Protein AF-A0A6G0XII0-F1 (afdb_monomer_lite)

Fold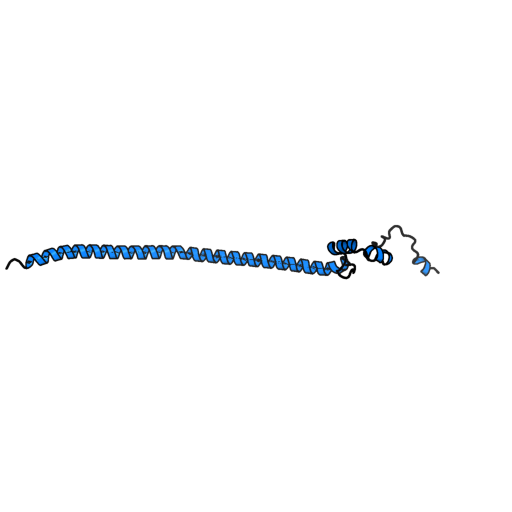seek 3Di:
DVVVVVVPPPPPPPDDDPDDDPLPDPVCVVVCVDPVNVVVCVVVVQADPVRHGDDVVVCVVVVVVVVVVVVVVVVVVVVVVVVVVVVVVVVVVVVVVVVVVVVVVVVVVVVVVVVVVVVVVVVVVVVVVVVVVVVVVPPDD

Organism: NCBI:txid100861

Secondary structure (DSSP, 8-state):
-HHHHTT----TTS-PPPPP-GGG-GGGTTGGG-HHHHHHHHHTTSB-TTS-B--HHHHHHHHHHHHHHHHHHHHHHHHHHHHHHHHHHHHHHHHHHHHHHHHHHHHHHHHHHHHHHHHHHHHHHHHHHHHHHHTGGGS--

Sequence (141 aa):
MKRREAAFDSNVHNQKLPEYNALADHNLRHFFENRKLQQHLFDVGLIDKAGRVIDPDKHKGKLAILQQEFKLAEKSELMKQREEEEIRRRGEDQANQGRPQAHQANRRCRAGVLDVLVADFQRQQSRVQVGSLVVADTLFQ

pLDDT: mean 73.91, std 10.87, range [43.88, 89.88]

Radius of gyration: 48.13 Å; chains: 1; bounding box: 127×32×112 Å

Structure (mmCIF, N/CA/C/O backbone):
data_AF-A0A6G0XII0-F1
#
_entry.id   AF-A0A6G0XII0-F1
#
loop_
_atom_site.group_PDB
_atom_site.id
_atom_site.type_symbol
_atom_site.label_atom_id
_atom_site.label_alt_id
_atom_site.label_comp_id
_atom_site.label_asym_id
_atom_site.label_entity_id
_atom_site.label_seq_id
_atom_site.pdbx_PDB_ins_code
_atom_site.Cartn_x
_atom_site.Cartn_y
_atom_site.Cartn_z
_atom_site.occupancy
_atom_site.B_iso_or_equiv
_atom_site.auth_seq_id
_atom_site.auth_comp_id
_atom_site.auth_asym_id
_atom_site.auth_atom_id
_atom_site.pdbx_PDB_model_num
ATOM 1 N N . MET A 1 1 ? 44.598 19.110 -30.051 1.00 55.03 1 MET A N 1
ATOM 2 C CA . MET A 1 1 ? 44.441 17.639 -30.055 1.00 55.03 1 MET A CA 1
ATOM 3 C C . MET A 1 1 ? 44.249 17.061 -28.649 1.00 55.03 1 MET A C 1
ATOM 5 O O . MET A 1 1 ? 43.215 16.452 -28.432 1.00 55.03 1 MET A O 1
ATOM 9 N N . LYS A 1 2 ? 45.086 17.399 -27.652 1.00 61.22 2 LYS A N 1
ATOM 10 C CA . LYS A 1 2 ? 45.046 16.841 -26.274 1.00 61.22 2 LYS A CA 1
ATOM 11 C C . LYS A 1 2 ? 43.699 16.811 -25.512 1.00 61.22 2 LYS A C 1
ATOM 13 O O . LYS A 1 2 ? 43.488 15.910 -24.716 1.00 61.22 2 LYS A O 1
ATOM 18 N N . ARG A 1 3 ? 42.765 17.756 -25.723 1.00 62.84 3 ARG A N 1
ATOM 19 C CA . ARG A 1 3 ? 41.441 17.732 -25.046 1.00 62.84 3 ARG A CA 1
ATOM 20 C C . ARG A 1 3 ? 40.487 16.655 -25.578 1.00 62.84 3 ARG A C 1
ATOM 22 O O . ARG A 1 3 ? 39.597 16.246 -24.848 1.00 62.84 3 ARG A O 1
ATOM 29 N N . ARG A 1 4 ? 40.650 16.217 -26.833 1.00 62.09 4 ARG A N 1
ATOM 30 C CA . ARG A 1 4 ? 39.814 15.155 -27.422 1.00 62.09 4 ARG A CA 1
ATOM 31 C C . ARG A 1 4 ? 40.225 13.767 -26.925 1.00 62.09 4 ARG A C 1
ATOM 33 O O . ARG A 1 4 ? 39.374 12.901 -26.801 1.00 62.09 4 ARG A O 1
ATOM 40 N N . GLU A 1 5 ? 41.502 13.594 -26.593 1.00 61.69 5 GLU A N 1
ATOM 41 C CA . GLU A 1 5 ? 42.082 12.328 -26.123 1.00 61.69 5 GLU A CA 1
ATOM 42 C C . GLU A 1 5 ? 41.698 12.002 -24.666 1.00 61.69 5 GLU A C 1
ATOM 44 O O . GLU A 1 5 ? 41.604 10.837 -24.310 1.00 61.69 5 GLU A O 1
ATOM 49 N N . ALA A 1 6 ? 41.386 13.007 -23.838 1.00 65.12 6 ALA A N 1
ATOM 50 C CA . ALA A 1 6 ? 40.980 12.808 -22.440 1.00 65.12 6 ALA A CA 1
ATOM 51 C C . ALA A 1 6 ? 39.552 12.248 -22.262 1.00 65.12 6 ALA A C 1
ATOM 53 O O . ALA A 1 6 ? 39.218 11.766 -21.186 1.00 65.12 6 ALA A O 1
ATOM 54 N N . ALA A 1 7 ? 38.702 12.335 -23.290 1.00 63.06 7 ALA A N 1
ATOM 55 C CA . ALA A 1 7 ? 37.340 11.793 -23.257 1.00 63.06 7 ALA A CA 1
ATOM 56 C C . ALA A 1 7 ? 37.276 10.317 -23.684 1.00 63.06 7 ALA A C 1
ATOM 58 O O . ALA A 1 7 ? 36.245 9.671 -23.512 1.00 63.06 7 ALA A O 1
ATOM 59 N N . PHE A 1 8 ? 38.360 9.794 -24.261 1.00 65.81 8 PHE A N 1
ATOM 60 C CA . PHE A 1 8 ? 38.450 8.418 -24.730 1.00 65.81 8 PHE A CA 1
ATOM 61 C C . PHE A 1 8 ? 39.154 7.574 -23.664 1.00 65.81 8 PHE A C 1
ATOM 63 O O . PHE A 1 8 ? 40.293 7.145 -23.830 1.00 65.81 8 PHE A O 1
ATOM 70 N N . ASP A 1 9 ? 38.490 7.400 -22.522 1.00 67.31 9 ASP A N 1
ATOM 71 C CA . ASP A 1 9 ? 38.967 6.500 -21.477 1.00 67.31 9 ASP A CA 1
ATOM 72 C C . ASP A 1 9 ? 38.670 5.050 -21.890 1.00 67.31 9 ASP A C 1
ATOM 74 O O . ASP A 1 9 ? 37.519 4.618 -21.951 1.00 67.31 9 ASP A O 1
ATOM 78 N N . SER A 1 10 ? 39.720 4.296 -22.213 1.00 68.31 10 SER A N 1
ATOM 79 C CA . SER A 1 10 ? 39.661 2.871 -22.566 1.00 68.31 10 SER A CA 1
ATOM 80 C C . SER A 1 10 ? 39.389 1.953 -21.364 1.00 68.31 10 SER A C 1
ATOM 82 O O . SER A 1 10 ? 39.356 0.730 -21.513 1.00 68.31 10 SER A O 1
ATOM 84 N N . ASN A 1 11 ? 39.188 2.511 -20.166 1.00 68.75 11 ASN A N 1
ATOM 85 C CA . ASN A 1 11 ? 38.906 1.762 -18.949 1.00 68.75 11 ASN A CA 1
ATOM 86 C C . ASN A 1 11 ? 37.430 1.318 -18.856 1.00 68.75 11 ASN A C 1
ATOM 88 O O . ASN A 1 11 ? 36.641 1.797 -18.043 1.00 68.75 11 ASN A O 1
ATOM 92 N N . VAL A 1 12 ? 37.059 0.353 -19.699 1.00 65.88 12 VAL A N 1
ATOM 93 C CA . VAL A 1 12 ? 35.728 -0.286 -19.735 1.00 65.88 12 VAL A CA 1
ATOM 94 C C . VAL A 1 12 ? 35.521 -1.345 -18.643 1.00 65.88 12 VAL A C 1
ATOM 96 O O . VAL A 1 12 ? 34.433 -1.894 -18.518 1.00 65.88 12 VAL A O 1
ATOM 99 N N . HIS A 1 13 ? 36.543 -1.644 -17.834 1.00 66.81 13 HIS A N 1
ATOM 100 C CA . HIS A 1 13 ? 36.519 -2.794 -16.921 1.00 66.81 13 HIS A CA 1
ATOM 101 C C . HIS A 1 13 ? 35.625 -2.590 -15.682 1.00 66.81 13 HIS A C 1
ATOM 103 O O . HIS A 1 13 ? 35.138 -3.562 -15.115 1.00 66.81 13 HIS A O 1
ATOM 109 N N . ASN A 1 14 ? 35.380 -1.336 -15.278 1.00 68.88 14 ASN A N 1
ATOM 110 C CA . ASN A 1 14 ? 34.593 -0.989 -14.082 1.00 68.88 14 ASN A CA 1
ATOM 111 C C . ASN A 1 14 ? 33.277 -0.256 -14.384 1.00 68.88 14 ASN A C 1
ATOM 113 O O . ASN A 1 14 ? 32.553 0.122 -13.459 1.00 68.88 14 ASN A O 1
ATOM 117 N N . GLN A 1 15 ? 32.945 -0.039 -15.657 1.00 72.75 15 GLN A N 1
ATOM 118 C CA . GLN A 1 15 ? 31.676 0.581 -16.017 1.00 72.75 15 GLN A CA 1
ATOM 119 C C . GLN A 1 15 ? 30.578 -0.481 -15.968 1.00 72.75 15 GLN A C 1
ATOM 121 O O . GLN A 1 15 ? 30.510 -1.370 -16.815 1.00 72.75 15 GLN A O 1
ATOM 126 N N . LYS A 1 16 ? 29.715 -0.409 -14.949 1.00 74.69 16 LYS A N 1
ATOM 127 C CA . LYS A 1 16 ? 28.504 -1.232 -14.906 1.00 74.69 16 LYS A CA 1
ATOM 128 C C . LYS A 1 16 ? 27.611 -0.809 -16.065 1.00 74.69 16 LYS A C 1
ATOM 130 O O . LYS A 1 16 ? 27.246 0.363 -16.155 1.00 74.69 16 LYS A O 1
ATOM 135 N N . LEU A 1 17 ? 27.286 -1.753 -16.947 1.00 74.38 17 LEU A N 1
ATOM 136 C CA . LEU A 1 17 ? 26.337 -1.492 -18.019 1.00 74.38 17 LEU A CA 1
ATOM 137 C C . LEU A 1 17 ? 24.995 -1.066 -17.403 1.00 74.38 17 LEU A C 1
ATOM 139 O O . LEU A 1 17 ? 24.612 -1.606 -16.359 1.00 74.38 17 LEU A O 1
ATOM 143 N N . PRO A 1 18 ? 24.280 -0.116 -18.029 1.00 79.50 18 PRO A N 1
ATOM 144 C CA . PRO A 1 18 ? 22.910 0.179 -17.650 1.00 79.50 18 PRO A CA 1
ATOM 145 C C . PRO A 1 18 ? 22.077 -1.103 -17.673 1.00 79.50 18 PRO A C 1
ATOM 147 O O . PRO A 1 18 ? 22.228 -1.928 -18.576 1.00 79.50 18 PRO A O 1
ATOM 150 N N . GLU A 1 19 ? 21.200 -1.265 -16.687 1.00 79.12 19 GLU A N 1
ATOM 151 C CA . GLU A 1 19 ? 20.293 -2.405 -16.645 1.00 79.12 19 GLU A CA 1
ATOM 152 C C . GLU A 1 19 ? 19.340 -2.323 -17.844 1.00 79.12 19 GLU A C 1
ATOM 154 O O . GLU A 1 19 ? 18.611 -1.344 -18.028 1.00 79.12 19 GLU A O 1
ATOM 159 N N . TYR A 1 20 ? 19.418 -3.318 -18.724 1.00 80.12 20 TYR A N 1
ATOM 160 C CA . TYR A 1 20 ? 18.640 -3.335 -19.954 1.00 80.12 20 TYR A CA 1
ATOM 161 C C . TYR A 1 20 ? 17.190 -3.724 -19.653 1.00 80.12 20 TYR A C 1
ATOM 163 O O . TYR A 1 20 ? 16.920 -4.802 -19.123 1.00 80.12 20 TYR A O 1
ATOM 171 N N . ASN A 1 21 ? 16.249 -2.857 -20.031 1.00 78.25 21 ASN A N 1
ATOM 172 C CA . ASN A 1 21 ? 14.822 -3.109 -19.880 1.00 78.25 21 ASN A CA 1
ATOM 173 C C . ASN A 1 21 ? 14.205 -3.539 -21.219 1.00 78.25 21 ASN A C 1
ATOM 175 O O . ASN A 1 21 ? 13.906 -2.704 -22.073 1.00 78.25 21 ASN A O 1
ATOM 179 N N . ALA A 1 22 ? 13.960 -4.843 -21.368 1.00 78.00 22 ALA A N 1
ATOM 180 C CA . ALA A 1 22 ? 13.360 -5.423 -22.570 1.00 78.00 22 ALA A CA 1
ATOM 181 C C . ALA A 1 22 ? 11.946 -4.888 -22.870 1.00 78.00 22 ALA A C 1
ATOM 183 O O . ALA A 1 22 ? 11.537 -4.856 -24.025 1.00 78.00 22 ALA A O 1
ATOM 184 N N . LEU A 1 23 ? 11.199 -4.441 -21.853 1.00 74.38 23 LEU A N 1
ATOM 185 C CA . LEU A 1 23 ? 9.838 -3.918 -22.028 1.00 74.38 23 LEU A CA 1
ATOM 186 C C . LEU A 1 23 ? 9.832 -2.533 -22.682 1.00 74.38 23 LEU A C 1
ATOM 188 O O . LEU A 1 23 ? 8.872 -2.171 -23.358 1.00 74.38 23 LEU A O 1
ATOM 192 N N . ALA A 1 24 ? 10.899 -1.758 -22.480 1.00 73.56 24 ALA A N 1
ATOM 193 C CA . ALA A 1 24 ? 11.064 -0.440 -23.079 1.00 73.56 24 ALA A CA 1
ATOM 194 C C . ALA A 1 24 ? 11.682 -0.499 -24.489 1.00 73.56 24 ALA A C 1
ATOM 196 O O . ALA A 1 24 ? 11.771 0.536 -25.152 1.00 73.56 24 ALA A O 1
ATOM 197 N N . ASP A 1 25 ? 12.109 -1.681 -24.951 1.00 82.25 25 ASP A N 1
ATOM 198 C CA . ASP A 1 25 ? 12.714 -1.838 -26.270 1.00 82.25 25 ASP A CA 1
ATOM 199 C C . ASP A 1 25 ? 11.651 -1.793 -27.376 1.00 82.25 25 ASP A C 1
ATOM 201 O O . ASP A 1 25 ? 10.704 -2.583 -27.422 1.00 82.25 25 ASP A O 1
ATOM 205 N N . HIS A 1 26 ? 11.844 -0.871 -28.317 1.00 79.31 26 HIS A N 1
ATOM 206 C CA . HIS A 1 26 ? 10.994 -0.723 -29.488 1.00 79.31 26 HIS A CA 1
ATOM 207 C C . HIS A 1 26 ? 10.999 -1.970 -30.384 1.00 79.31 26 HIS A C 1
ATOM 209 O O . HIS A 1 26 ? 9.960 -2.337 -30.933 1.00 79.31 26 HIS A O 1
ATOM 215 N N . ASN A 1 27 ? 12.143 -2.647 -30.502 1.00 80.12 27 ASN A N 1
ATOM 216 C CA . ASN A 1 27 ? 12.311 -3.792 -31.398 1.00 80.12 27 ASN A CA 1
ATOM 217 C C . ASN A 1 27 ? 11.521 -5.021 -30.929 1.00 80.12 27 ASN A C 1
ATOM 219 O O . ASN A 1 27 ? 11.141 -5.868 -31.735 1.00 80.12 27 ASN A O 1
ATOM 223 N N . LEU A 1 28 ? 11.229 -5.102 -29.629 1.00 76.94 28 LEU A N 1
ATOM 224 C CA . LEU A 1 28 ? 10.467 -6.196 -29.029 1.00 76.94 28 LEU A CA 1
ATOM 225 C C . LEU A 1 28 ? 8.962 -5.906 -28.960 1.00 76.94 28 LEU A C 1
ATOM 227 O O . LEU A 1 28 ? 8.194 -6.745 -28.487 1.00 76.94 28 LEU A O 1
ATOM 231 N N . ARG A 1 29 ? 8.503 -4.762 -29.482 1.00 75.69 29 ARG A N 1
ATOM 232 C CA . ARG A 1 29 ? 7.090 -4.363 -29.435 1.00 75.69 29 ARG A CA 1
ATOM 233 C C . ARG A 1 29 ? 6.152 -5.423 -30.014 1.00 75.69 29 ARG A C 1
ATOM 235 O O . ARG A 1 29 ? 5.116 -5.698 -29.418 1.00 75.69 29 ARG A O 1
ATOM 242 N N . HIS A 1 30 ? 6.531 -6.045 -31.128 1.00 79.44 30 HIS A N 1
ATOM 243 C CA . HIS A 1 30 ? 5.725 -7.087 -31.773 1.00 79.44 30 HIS A CA 1
ATOM 244 C C . HIS A 1 30 ? 5.671 -8.389 -30.969 1.00 79.44 30 HIS A C 1
ATOM 246 O O . HIS A 1 30 ? 4.663 -9.090 -30.991 1.00 79.44 30 HIS A O 1
ATOM 252 N N . PHE A 1 31 ? 6.725 -8.708 -30.214 1.00 78.31 31 PHE A N 1
ATOM 253 C CA . PHE A 1 31 ? 6.723 -9.866 -29.322 1.00 78.31 31 PHE A CA 1
ATOM 254 C C . PHE A 1 31 ? 5.732 -9.666 -28.163 1.00 78.31 31 PHE A C 1
ATOM 256 O O . PHE A 1 31 ? 4.964 -10.569 -27.824 1.00 78.31 31 PHE A O 1
ATOM 263 N N . PHE A 1 32 ? 5.681 -8.448 -27.618 1.00 74.00 32 PHE A N 1
ATOM 264 C CA . PHE A 1 32 ? 4.751 -8.062 -26.553 1.00 74.00 32 PHE A CA 1
ATOM 265 C C . PHE A 1 32 ? 3.332 -7.721 -27.042 1.00 74.00 32 PHE A C 1
ATOM 267 O O . PHE A 1 32 ? 2.462 -7.397 -26.234 1.00 74.00 32 PHE A O 1
ATOM 274 N N . GLU A 1 33 ? 3.053 -7.822 -28.343 1.00 79.06 33 GLU A N 1
ATOM 275 C CA . GLU A 1 33 ? 1.714 -7.608 -28.912 1.00 79.06 33 GLU A CA 1
ATOM 276 C C . GLU A 1 33 ? 0.782 -8.822 -28.707 1.00 79.06 33 GLU A C 1
ATOM 278 O O . GLU A 1 33 ? -0.437 -8.735 -28.860 1.00 79.06 33 GLU A O 1
ATOM 283 N N . ASN A 1 34 ? 1.330 -9.968 -28.292 1.00 87.12 34 ASN A N 1
ATOM 284 C CA . ASN A 1 34 ? 0.550 -11.168 -28.008 1.00 87.12 34 ASN A CA 1
ATOM 285 C C . ASN A 1 34 ? -0.374 -10.977 -26.789 1.00 87.12 34 ASN A C 1
ATOM 287 O O . ASN A 1 34 ? 0.093 -10.786 -25.665 1.00 87.12 34 ASN A O 1
ATOM 291 N N . ARG A 1 35 ? -1.691 -11.146 -26.985 1.00 83.12 35 ARG A N 1
ATOM 292 C CA . ARG A 1 35 ? -2.709 -10.988 -25.928 1.00 83.12 35 ARG A CA 1
ATOM 293 C C . ARG A 1 35 ? -2.466 -11.846 -24.688 1.00 83.12 35 ARG A C 1
ATOM 295 O O . ARG A 1 35 ? -2.753 -11.396 -23.586 1.00 83.12 35 ARG A O 1
ATOM 302 N N . LYS A 1 36 ? -1.945 -13.069 -24.841 1.00 85.56 36 LYS A N 1
ATOM 303 C CA . LYS A 1 36 ? -1.672 -13.951 -23.689 1.00 85.56 36 LYS A CA 1
ATOM 304 C C . LYS A 1 36 ? -0.549 -13.397 -22.813 1.00 85.56 36 LYS A C 1
ATOM 306 O O . LYS A 1 36 ? -0.653 -13.428 -21.592 1.00 85.56 36 LYS A O 1
ATOM 311 N N . LEU A 1 37 ? 0.499 -12.869 -23.445 1.00 83.94 37 LEU A N 1
ATOM 312 C CA . LEU A 1 37 ? 1.606 -12.228 -22.742 1.00 83.94 37 LEU A CA 1
ATOM 313 C C . LEU A 1 37 ? 1.163 -10.902 -22.132 1.00 83.94 37 LEU A C 1
ATOM 315 O O . LEU A 1 37 ? 1.478 -10.650 -20.980 1.00 83.94 37 LEU A O 1
ATOM 319 N N . GLN A 1 38 ? 0.369 -10.098 -22.843 1.00 83.25 38 GLN A N 1
ATOM 320 C CA . GLN A 1 38 ? -0.190 -8.867 -22.279 1.00 83.25 38 GLN A CA 1
ATOM 321 C C . GLN A 1 38 ? -1.055 -9.135 -21.054 1.00 83.25 38 GLN A C 1
ATOM 323 O O . GLN A 1 38 ? -0.895 -8.448 -20.055 1.00 83.25 38 GLN A O 1
ATOM 328 N N . GLN A 1 39 ? -1.919 -10.152 -21.091 1.00 84.31 39 GLN A N 1
ATOM 329 C CA . GLN A 1 39 ? -2.716 -10.512 -19.922 1.00 84.31 39 GLN A CA 1
ATOM 330 C C . GLN A 1 39 ? -1.814 -10.885 -18.743 1.00 84.31 39 GLN A C 1
ATOM 332 O O . GLN A 1 39 ? -1.983 -10.354 -17.654 1.00 84.31 39 GLN A O 1
ATOM 337 N N . HIS A 1 40 ? -0.797 -11.716 -18.980 1.00 85.00 40 HIS A N 1
ATOM 338 C CA . HIS A 1 40 ? 0.140 -12.097 -17.930 1.00 85.00 40 HIS A CA 1
ATOM 339 C C . HIS A 1 40 ? 0.929 -10.898 -17.374 1.00 85.00 40 HIS A C 1
ATOM 341 O O . HIS A 1 40 ? 1.036 -10.737 -16.164 1.00 85.00 40 HIS A O 1
ATOM 347 N N . LEU A 1 41 ? 1.446 -10.018 -18.236 1.00 80.62 41 LEU A N 1
ATOM 348 C CA . LEU A 1 41 ? 2.175 -8.816 -17.819 1.00 80.62 41 LEU A CA 1
ATOM 349 C C . LEU A 1 41 ? 1.266 -7.801 -17.108 1.00 80.62 41 LEU A C 1
ATOM 351 O O . LEU A 1 41 ? 1.740 -7.053 -16.251 1.00 80.62 41 LEU A O 1
ATOM 355 N N . PHE A 1 42 ? -0.018 -7.768 -17.465 1.00 83.19 42 PHE A N 1
ATOM 356 C CA . PHE A 1 42 ? -1.032 -6.958 -16.802 1.00 83.19 42 PHE A CA 1
ATOM 357 C C . PHE A 1 42 ? -1.331 -7.500 -15.402 1.00 83.19 42 PHE A C 1
ATOM 359 O O . PHE A 1 42 ? -1.329 -6.732 -14.445 1.00 83.19 42 PHE A O 1
ATOM 366 N N . ASP A 1 43 ? -1.492 -8.818 -15.267 1.00 82.19 43 ASP A N 1
ATOM 367 C CA . ASP A 1 43 ? -1.716 -9.481 -13.978 1.00 82.19 43 ASP A CA 1
ATOM 368 C C . ASP A 1 43 ? -0.516 -9.288 -13.031 1.00 82.19 43 ASP A C 1
ATOM 370 O O . ASP A 1 43 ?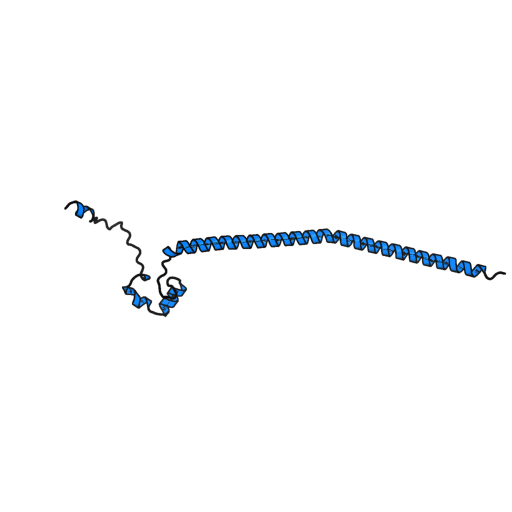 -0.689 -9.099 -11.828 1.00 82.19 43 ASP A O 1
ATOM 374 N N . VAL A 1 44 ? 0.708 -9.276 -13.574 1.00 82.50 44 VAL A N 1
ATOM 375 C CA . VAL A 1 44 ? 1.946 -8.991 -12.823 1.00 82.50 44 VAL A CA 1
ATOM 376 C C . VAL A 1 44 ? 2.110 -7.488 -12.522 1.00 82.50 44 VAL A C 1
ATOM 378 O O . VAL A 1 44 ? 2.890 -7.113 -11.648 1.00 82.50 44 VAL A O 1
ATOM 381 N N . GLY A 1 45 ? 1.363 -6.607 -13.197 1.00 75.50 45 GLY A N 1
ATOM 382 C CA . GLY A 1 45 ? 1.385 -5.158 -12.964 1.00 75.50 45 GLY A CA 1
ATOM 383 C C . GLY A 1 45 ? 2.560 -4.420 -13.614 1.00 75.50 45 GLY A C 1
ATOM 384 O O . GLY A 1 45 ? 2.882 -3.303 -13.212 1.00 75.50 45 GLY A O 1
ATOM 385 N N . LEU A 1 46 ? 3.204 -5.027 -14.617 1.00 78.25 46 LEU A N 1
ATOM 386 C CA . LEU A 1 46 ? 4.290 -4.407 -15.392 1.00 78.25 46 LEU A CA 1
ATOM 387 C C . LEU A 1 46 ? 3.769 -3.532 -16.536 1.00 78.25 46 LEU A C 1
ATOM 389 O O . LEU A 1 46 ? 4.501 -2.684 -17.051 1.00 78.25 46 LEU A O 1
ATOM 393 N N . ILE A 1 47 ? 2.513 -3.729 -16.941 1.00 79.38 47 ILE A N 1
ATOM 394 C CA . ILE A 1 47 ? 1.853 -2.929 -17.972 1.00 79.38 47 ILE A CA 1
ATOM 395 C C . ILE A 1 47 ? 0.479 -2.443 -17.505 1.00 79.38 47 ILE A C 1
ATOM 397 O O . ILE A 1 47 ? -0.210 -3.101 -16.730 1.00 79.38 47 ILE A O 1
ATOM 401 N N . ASP A 1 48 ? 0.073 -1.279 -18.002 1.00 77.69 48 ASP A N 1
ATOM 402 C CA . ASP A 1 48 ? -1.257 -0.697 -17.793 1.00 77.69 48 ASP A CA 1
ATOM 403 C C . ASP A 1 48 ? -2.297 -1.313 -18.759 1.00 77.69 48 ASP A C 1
ATOM 405 O O . ASP A 1 48 ? -1.934 -1.923 -19.765 1.00 77.69 48 ASP A O 1
ATOM 409 N N . LYS A 1 49 ? -3.600 -1.083 -18.532 1.00 72.25 49 LYS A N 1
ATOM 410 C CA . LYS A 1 49 ? -4.711 -1.520 -19.415 1.00 72.25 49 LYS A CA 1
ATOM 411 C C . LYS A 1 49 ? -4.573 -1.011 -20.856 1.00 72.25 49 LYS A C 1
ATOM 413 O O . LYS A 1 49 ? -5.141 -1.586 -21.778 1.00 72.25 49 LYS A O 1
ATOM 418 N N . ALA A 1 50 ? -3.824 0.076 -21.040 1.00 71.50 50 ALA A N 1
ATOM 419 C CA . ALA A 1 50 ? -3.487 0.664 -22.334 1.00 71.50 50 ALA A CA 1
ATOM 420 C C . ALA A 1 50 ? -2.194 0.092 -22.963 1.00 71.50 50 ALA A C 1
ATOM 422 O O . ALA A 1 50 ? -1.739 0.611 -23.979 1.00 71.50 50 ALA A O 1
ATOM 423 N N . GLY A 1 51 ? -1.564 -0.919 -22.351 1.00 66.69 51 GLY A N 1
ATOM 424 C CA . GLY A 1 51 ? -0.325 -1.545 -22.830 1.00 66.69 51 GLY A CA 1
ATOM 425 C C . GLY A 1 51 ? 0.941 -0.708 -22.615 1.00 66.69 51 GLY A C 1
ATOM 426 O O . GLY A 1 51 ? 1.968 -0.968 -23.236 1.00 66.69 51 GLY A O 1
ATOM 427 N N . ARG A 1 52 ? 0.882 0.322 -21.762 1.00 73.62 52 ARG A N 1
ATOM 428 C CA . ARG A 1 52 ? 2.045 1.156 -21.417 1.00 73.62 52 ARG A CA 1
ATOM 429 C C . ARG A 1 52 ? 2.859 0.481 -20.321 1.00 73.62 52 ARG A C 1
ATOM 431 O O . ARG A 1 52 ?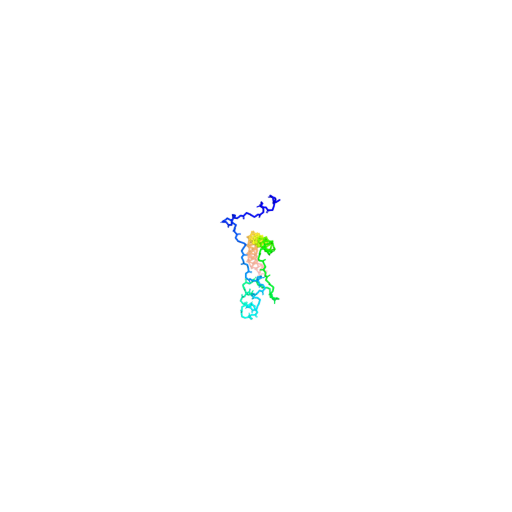 2.274 0.029 -19.342 1.00 73.62 52 ARG A O 1
ATOM 438 N N . VAL A 1 53 ? 4.181 0.470 -20.467 1.00 76.06 53 VAL A N 1
ATOM 439 C CA . VAL A 1 53 ? 5.100 -0.069 -19.455 1.00 76.06 53 VAL A CA 1
ATOM 440 C C . VAL A 1 53 ? 5.050 0.798 -18.202 1.00 76.06 53 VAL A C 1
ATOM 442 O O . VAL A 1 53 ? 5.235 2.016 -18.267 1.00 76.06 53 VAL A O 1
ATOM 445 N N . ILE A 1 54 ? 4.785 0.160 -17.068 1.00 75.69 54 ILE A N 1
ATOM 446 C CA . ILE A 1 54 ? 4.786 0.781 -15.750 1.00 75.69 54 ILE A CA 1
ATOM 447 C C . ILE A 1 54 ? 6.206 0.659 -15.209 1.00 75.69 54 ILE A C 1
ATOM 449 O O . ILE A 1 54 ? 6.689 -0.434 -14.937 1.00 75.69 54 ILE A O 1
ATOM 453 N N . ASP A 1 55 ? 6.886 1.792 -15.077 1.00 72.62 55 ASP A N 1
ATOM 454 C CA . ASP A 1 55 ? 8.235 1.847 -14.524 1.00 72.62 55 ASP A CA 1
ATOM 455 C C . ASP A 1 55 ? 8.142 1.860 -12.986 1.00 72.62 55 ASP A C 1
ATOM 457 O O . ASP A 1 55 ? 7.728 2.880 -12.414 1.00 72.62 55 ASP A O 1
ATOM 461 N N . PRO A 1 56 ? 8.448 0.747 -12.290 1.00 67.50 56 PRO A N 1
ATOM 462 C CA . PRO A 1 56 ? 8.187 0.624 -10.860 1.00 67.50 56 PRO A CA 1
ATOM 463 C C . PRO A 1 56 ? 8.921 1.706 -10.067 1.00 67.50 56 PRO A C 1
ATOM 465 O O . PRO A 1 56 ? 8.367 2.232 -9.102 1.00 67.50 56 PRO A O 1
ATOM 468 N N . ASP A 1 57 ? 10.107 2.123 -10.514 1.00 66.94 57 ASP A N 1
ATOM 469 C CA . ASP A 1 57 ? 10.905 3.162 -9.864 1.00 66.94 57 ASP A CA 1
ATOM 470 C C . ASP A 1 57 ? 10.215 4.526 -9.833 1.00 66.94 57 ASP A C 1
ATOM 472 O O . ASP A 1 57 ? 10.284 5.237 -8.829 1.00 66.94 57 ASP A O 1
ATOM 476 N N . LYS A 1 58 ? 9.451 4.864 -10.876 1.00 67.81 58 LYS A N 1
ATOM 477 C CA . LYS A 1 58 ? 8.672 6.112 -10.922 1.00 67.81 58 LYS A CA 1
ATOM 478 C C . LYS A 1 58 ? 7.441 6.068 -10.021 1.00 67.81 58 LYS A C 1
ATOM 480 O O . LYS A 1 58 ? 6.943 7.113 -9.599 1.00 67.81 58 LYS A O 1
ATOM 485 N N . HIS A 1 59 ? 6.947 4.872 -9.707 1.00 65.69 59 HIS A N 1
ATOM 486 C CA . HIS A 1 59 ? 5.751 4.676 -8.892 1.00 65.69 59 HIS A CA 1
ATOM 487 C C . HIS A 1 59 ? 6.051 4.381 -7.416 1.00 65.69 59 HIS A C 1
ATOM 489 O O . HIS A 1 59 ? 5.153 4.549 -6.589 1.00 65.69 59 HIS A O 1
ATOM 495 N N . LYS A 1 60 ? 7.306 4.064 -7.057 1.00 70.19 60 LYS A N 1
ATOM 496 C CA . LYS A 1 60 ? 7.757 3.846 -5.667 1.00 70.19 60 LYS A CA 1
ATOM 497 C C . LYS A 1 60 ? 7.345 4.970 -4.717 1.00 70.19 60 LYS A C 1
ATOM 499 O O . LYS A 1 60 ? 6.860 4.686 -3.629 1.00 70.19 60 LYS A O 1
ATOM 504 N N . GLY A 1 61 ? 7.459 6.233 -5.137 1.00 70.62 61 GLY A N 1
ATOM 505 C CA . GLY A 1 61 ? 7.055 7.376 -4.307 1.00 70.62 61 GLY A CA 1
ATOM 506 C C . GLY A 1 61 ? 5.556 7.390 -3.987 1.00 70.62 61 GLY A C 1
ATOM 507 O O . GLY A 1 61 ? 5.166 7.583 -2.840 1.00 70.62 61 GLY A O 1
ATOM 508 N N . LYS A 1 62 ? 4.704 7.111 -4.981 1.00 74.31 62 LYS A N 1
ATOM 509 C CA . LYS A 1 62 ? 3.244 7.048 -4.788 1.00 74.31 62 LYS A CA 1
ATOM 510 C C . LYS A 1 62 ? 2.848 5.848 -3.930 1.00 74.31 62 LYS A C 1
ATOM 512 O O . LYS A 1 62 ? 2.018 5.988 -3.038 1.00 74.31 62 LYS A O 1
ATOM 517 N N . LEU A 1 63 ? 3.470 4.693 -4.173 1.00 77.12 63 LEU A N 1
ATOM 518 C CA . LEU A 1 63 ? 3.249 3.480 -3.386 1.00 77.12 63 LEU A CA 1
ATOM 519 C C . LEU A 1 63 ? 3.673 3.663 -1.924 1.00 77.12 63 LEU A C 1
ATOM 521 O O . LEU A 1 63 ? 2.954 3.219 -1.037 1.00 77.12 63 LEU A O 1
ATOM 525 N N . ALA A 1 64 ? 4.785 4.354 -1.662 1.00 76.31 64 ALA A N 1
ATOM 526 C CA . ALA A 1 64 ? 5.246 4.636 -0.304 1.00 76.31 64 ALA A CA 1
ATOM 527 C C . ALA A 1 64 ? 4.251 5.509 0.478 1.00 76.31 64 ALA A C 1
ATOM 529 O O . ALA A 1 64 ? 3.949 5.207 1.630 1.00 76.31 64 ALA A O 1
ATOM 530 N N . ILE A 1 65 ? 3.691 6.539 -0.166 1.00 81.25 65 ILE A N 1
ATOM 531 C CA . ILE A 1 65 ? 2.654 7.391 0.436 1.00 81.25 65 ILE A CA 1
ATOM 532 C C . ILE A 1 65 ? 1.403 6.561 0.738 1.00 81.25 65 ILE A C 1
ATOM 534 O O . ILE A 1 65 ? 0.928 6.560 1.867 1.00 81.25 65 ILE A O 1
ATOM 538 N N . LEU A 1 66 ? 0.912 5.788 -0.234 1.00 77.25 66 LEU A N 1
ATOM 539 C CA . LEU A 1 66 ? -0.242 4.900 -0.049 1.00 77.25 66 LEU A CA 1
ATOM 540 C C . LEU A 1 66 ? -0.041 3.912 1.108 1.00 77.25 66 LEU A C 1
ATOM 542 O O . LEU A 1 66 ? -0.942 3.721 1.918 1.00 77.25 66 LEU A O 1
ATOM 546 N N . GLN A 1 67 ? 1.143 3.306 1.217 1.00 80.88 67 GLN A N 1
ATOM 547 C CA . GLN A 1 67 ? 1.471 2.397 2.317 1.00 80.88 67 GLN A CA 1
ATOM 548 C C . GLN A 1 67 ? 1.495 3.107 3.672 1.00 80.88 67 GLN A C 1
ATOM 550 O O . GLN A 1 67 ? 1.072 2.531 4.674 1.00 80.88 67 GLN A O 1
ATOM 555 N N . GLN A 1 68 ? 2.000 4.339 3.720 1.00 87.88 68 GLN A N 1
ATOM 556 C CA . GLN A 1 68 ? 2.009 5.140 4.937 1.00 87.88 68 GLN A CA 1
ATOM 557 C C . GLN A 1 68 ? 0.585 5.498 5.373 1.00 87.88 68 GLN A C 1
ATOM 559 O O . GLN A 1 68 ? 0.241 5.280 6.534 1.00 87.88 68 GLN A O 1
ATOM 564 N N . GLU A 1 69 ? -0.251 5.957 4.444 1.00 83.56 69 GLU A N 1
ATOM 565 C CA . GLU A 1 69 ? -1.666 6.246 4.695 1.00 83.56 69 GLU A CA 1
ATOM 566 C C . GLU A 1 69 ? -2.417 4.999 5.171 1.00 83.56 69 GLU A C 1
ATOM 568 O O . GLU A 1 69 ? -3.167 5.060 6.142 1.00 83.56 69 GLU A O 1
ATOM 573 N N . PHE A 1 70 ? -2.156 3.837 4.567 1.00 88.12 70 PHE A N 1
ATOM 574 C CA . PHE A 1 70 ? -2.788 2.584 4.981 1.00 88.12 70 PHE A CA 1
ATOM 575 C C . PHE A 1 70 ? -2.418 2.196 6.418 1.00 88.12 70 PHE A C 1
ATOM 577 O O . PHE A 1 70 ? -3.288 1.825 7.200 1.00 88.12 70 PHE A O 1
ATOM 584 N N . LYS A 1 71 ? -1.146 2.355 6.804 1.00 89.62 71 LYS A N 1
ATOM 585 C CA . LYS A 1 71 ? -0.690 2.110 8.183 1.00 89.62 71 LYS A CA 1
ATOM 586 C C . LYS A 1 71 ? -1.319 3.075 9.185 1.00 89.62 71 LYS A C 1
ATOM 588 O O . LYS A 1 71 ? -1.627 2.684 10.311 1.00 89.62 71 LYS A O 1
ATOM 593 N N . LEU A 1 72 ? -1.481 4.341 8.804 1.00 86.75 72 LEU A N 1
ATOM 594 C CA . LEU A 1 72 ? -2.139 5.340 9.647 1.00 86.75 72 LEU A CA 1
ATOM 595 C C . LEU A 1 72 ? -3.627 5.021 9.813 1.00 86.75 72 LEU A C 1
ATOM 597 O O . LEU A 1 72 ? -4.127 5.050 10.939 1.00 86.75 72 LEU A O 1
ATOM 601 N N . ALA A 1 73 ? -4.300 4.649 8.724 1.00 84.44 73 ALA A N 1
ATOM 602 C CA . ALA A 1 73 ? -5.696 4.237 8.733 1.00 84.44 73 ALA A CA 1
ATOM 603 C C . ALA A 1 73 ? -5.905 2.999 9.618 1.00 84.44 73 ALA A C 1
ATOM 605 O O . ALA A 1 73 ? -6.705 3.048 10.550 1.00 84.44 73 ALA A O 1
ATOM 606 N N . GLU A 1 74 ? -5.119 1.940 9.413 1.00 86.69 74 GLU A N 1
ATOM 607 C CA . GLU A 1 74 ? -5.166 0.709 10.210 1.00 86.69 74 GLU A CA 1
ATOM 608 C C . GLU A 1 74 ? -4.982 0.991 11.708 1.00 86.69 74 GLU A C 1
ATOM 610 O O . GLU A 1 74 ? -5.750 0.513 12.544 1.00 86.69 74 GLU A O 1
ATOM 615 N N . LYS A 1 75 ? -4.015 1.847 12.060 1.00 88.06 75 LYS A N 1
ATOM 616 C CA . LYS A 1 75 ? -3.793 2.249 13.451 1.00 88.06 75 LYS A CA 1
ATOM 617 C C . LYS A 1 75 ? -4.970 3.045 14.020 1.00 88.06 75 LYS A C 1
ATOM 619 O O . LYS A 1 75 ? -5.312 2.855 15.184 1.00 88.06 75 LYS A O 1
ATOM 624 N N . SER A 1 76 ? -5.570 3.941 13.239 1.00 88.38 76 SER A N 1
ATOM 625 C CA . SER A 1 76 ? -6.710 4.746 13.695 1.00 88.38 76 SER A CA 1
ATOM 626 C C . SER A 1 76 ? -7.963 3.903 13.932 1.00 88.38 76 SER A C 1
ATOM 628 O O . SER A 1 76 ? -8.620 4.072 14.955 1.00 88.38 76 SER A O 1
ATOM 630 N N . GLU A 1 77 ? -8.245 2.944 13.051 1.00 82.00 77 GLU A N 1
ATOM 631 C CA . GLU A 1 77 ? -9.351 2.000 13.213 1.00 82.00 77 GLU A CA 1
ATOM 632 C C . GLU A 1 77 ? -9.130 1.097 14.432 1.00 82.00 77 GLU A C 1
ATOM 634 O O . GLU A 1 77 ? -10.038 0.920 15.243 1.00 82.00 77 GLU A O 1
ATOM 639 N N . LEU A 1 78 ? -7.901 0.616 14.645 1.00 89.88 78 LEU A N 1
ATOM 640 C CA . LEU A 1 78 ? -7.565 -0.167 15.835 1.00 89.88 78 LEU A CA 1
ATOM 641 C C . LEU A 1 78 ? -7.762 0.630 17.138 1.00 89.88 78 LEU A C 1
ATOM 643 O O . LEU A 1 78 ? -8.189 0.074 18.149 1.00 89.88 78 LEU A O 1
ATOM 647 N N . MET A 1 79 ? -7.448 1.929 17.135 1.00 86.69 79 MET A N 1
ATOM 648 C CA . MET A 1 79 ? -7.662 2.795 18.300 1.00 86.69 79 MET A CA 1
ATOM 649 C C . MET A 1 79 ? -9.149 3.024 18.571 1.00 86.69 79 MET A C 1
ATOM 651 O O . MET A 1 79 ? -9.562 2.894 19.720 1.00 86.69 79 MET A O 1
ATOM 655 N N . LYS A 1 80 ? -9.960 3.268 17.532 1.00 89.12 80 LYS A N 1
ATOM 656 C CA . LYS A 1 80 ? -11.421 3.385 17.676 1.00 89.12 80 LYS A CA 1
ATOM 657 C C . LYS A 1 80 ? -12.031 2.120 18.267 1.00 89.12 80 LYS A C 1
ATOM 659 O O . LYS A 1 80 ? -12.800 2.207 19.213 1.00 89.12 80 LYS A O 1
ATOM 664 N N . GLN A 1 81 ? -11.632 0.949 17.770 1.00 87.19 81 GLN A N 1
ATOM 665 C CA . GLN A 1 81 ? -12.116 -0.330 18.297 1.00 87.19 81 GLN A CA 1
ATOM 666 C C . GLN A 1 81 ? -11.769 -0.501 19.781 1.00 87.19 81 GLN A C 1
ATOM 668 O O . GLN A 1 81 ? -12.611 -0.925 20.568 1.00 87.19 81 GLN A O 1
ATOM 673 N N . ARG A 1 82 ? -10.554 -0.116 20.194 1.00 88.94 82 ARG A N 1
ATOM 674 C CA . ARG A 1 82 ? -10.159 -0.145 21.612 1.00 88.94 82 ARG A CA 1
ATOM 675 C C . ARG A 1 82 ? -10.965 0.826 22.469 1.00 88.94 82 ARG A C 1
ATOM 677 O O . ARG A 1 82 ? -11.377 0.455 23.564 1.00 88.94 82 ARG A O 1
ATOM 684 N N . GLU A 1 83 ? -11.186 2.046 21.988 1.00 85.31 83 GLU A N 1
ATOM 685 C CA . GLU A 1 83 ? -11.985 3.050 22.698 1.00 85.31 83 GLU A CA 1
ATOM 686 C C . GLU A 1 83 ? -13.448 2.606 22.833 1.00 85.31 83 GLU A C 1
ATOM 688 O O . GLU A 1 83 ? -14.017 2.694 23.920 1.00 85.31 83 GLU A O 1
ATOM 693 N N . GLU A 1 84 ? -14.045 2.056 21.774 1.00 83.25 84 GLU A N 1
ATOM 694 C CA . GLU A 1 84 ? -15.402 1.500 21.799 1.00 83.25 84 GLU A CA 1
ATOM 695 C C . GLU A 1 84 ? -15.523 0.322 22.774 1.00 83.25 84 GLU A C 1
ATOM 697 O O . GLU A 1 84 ? -16.472 0.260 23.562 1.00 83.25 84 GLU A O 1
ATOM 702 N N . GLU A 1 85 ? -14.547 -0.591 22.783 1.00 85.81 85 GLU A N 1
ATOM 703 C CA . GLU A 1 85 ? -14.500 -1.691 23.749 1.00 85.81 85 GLU A CA 1
ATOM 704 C C . GLU A 1 85 ? -14.374 -1.193 25.192 1.00 85.81 85 GLU A C 1
ATOM 706 O O . GLU A 1 85 ? -15.006 -1.750 26.096 1.00 85.81 85 GLU A O 1
ATOM 711 N N . GLU A 1 86 ? -13.586 -0.144 25.426 1.00 84.38 86 GLU A N 1
ATOM 712 C CA . GLU A 1 86 ? -13.411 0.439 26.753 1.00 84.38 86 GLU A CA 1
ATOM 713 C C . GLU A 1 86 ? -14.676 1.167 27.227 1.00 84.38 86 GLU A C 1
ATOM 715 O O . GLU A 1 86 ? -15.096 0.987 28.372 1.00 84.38 86 GLU A O 1
ATOM 720 N N . ILE A 1 87 ? -15.337 1.927 26.349 1.00 86.69 87 ILE A N 1
ATOM 721 C CA . ILE A 1 87 ? -16.633 2.559 26.637 1.00 86.69 87 ILE A CA 1
ATOM 722 C C . ILE A 1 87 ? -17.678 1.490 26.961 1.00 86.69 87 ILE A C 1
ATOM 724 O O . ILE A 1 87 ? -18.418 1.634 27.937 1.00 86.69 87 ILE A O 1
ATOM 728 N N . ARG A 1 88 ? -17.707 0.391 26.197 1.00 86.88 88 ARG A N 1
ATOM 729 C CA . ARG A 1 88 ? -18.615 -0.729 26.458 1.00 86.88 88 ARG A CA 1
ATOM 730 C C . ARG A 1 88 ? -18.358 -1.347 27.830 1.00 86.88 88 ARG A C 1
ATOM 732 O O . ARG A 1 88 ? -19.303 -1.486 28.604 1.00 86.88 88 ARG A O 1
ATOM 739 N N . ARG A 1 89 ? -17.097 -1.646 28.167 1.00 86.19 89 ARG A N 1
ATOM 740 C CA . ARG A 1 89 ? -16.731 -2.179 29.493 1.00 86.19 89 ARG A CA 1
ATOM 741 C C . ARG A 1 89 ? -17.149 -1.237 30.618 1.00 86.19 89 ARG A C 1
ATOM 743 O O . ARG A 1 89 ? -17.786 -1.669 31.570 1.00 86.19 89 ARG A O 1
ATOM 750 N N . ARG A 1 90 ? -16.869 0.063 30.483 1.00 81.56 90 ARG A N 1
ATOM 751 C CA . ARG A 1 90 ? -17.267 1.069 31.483 1.00 81.56 90 ARG A CA 1
ATOM 752 C C . ARG A 1 90 ? -18.785 1.144 31.651 1.00 81.56 90 ARG A C 1
ATOM 754 O O . ARG A 1 90 ? -19.261 1.303 32.773 1.00 81.56 90 ARG A O 1
ATOM 761 N N . GLY A 1 91 ? -19.542 1.030 30.561 1.00 84.81 91 GLY A N 1
ATOM 762 C CA . GLY A 1 91 ? -21.003 0.984 30.603 1.00 84.81 91 GLY A CA 1
ATOM 763 C C . GLY A 1 91 ? -21.529 -0.249 31.342 1.00 84.81 91 GLY A C 1
ATOM 764 O O . GLY A 1 91 ? -22.416 -0.129 32.189 1.00 84.81 91 GLY A O 1
ATOM 765 N N . GLU A 1 92 ? -20.951 -1.421 31.073 1.00 80.00 92 GLU A N 1
ATOM 766 C CA . GLU A 1 92 ? -21.281 -2.672 31.768 1.00 80.00 92 GLU A CA 1
ATOM 767 C C . GLU A 1 92 ? -20.962 -2.592 33.266 1.00 80.00 92 GLU A C 1
ATOM 769 O O . GLU A 1 92 ? -21.809 -2.948 34.089 1.00 80.00 92 GLU A O 1
ATOM 774 N N . ASP A 1 93 ? -19.796 -2.056 33.634 1.00 82.88 93 ASP A N 1
ATOM 775 C CA . ASP A 1 93 ? -19.387 -1.885 35.029 1.00 82.88 93 ASP A CA 1
ATOM 776 C C . ASP A 1 93 ? -20.318 -0.926 35.783 1.00 82.88 93 ASP A C 1
ATOM 778 O O . ASP A 1 93 ? -20.763 -1.239 36.889 1.00 82.88 93 ASP A O 1
ATOM 782 N N . GLN A 1 94 ? -20.684 0.211 35.179 1.00 77.94 94 GLN A N 1
ATOM 783 C CA . GLN A 1 94 ? -21.648 1.149 35.768 1.00 77.94 94 GLN A CA 1
ATOM 784 C C . GLN A 1 94 ? -23.032 0.511 35.941 1.00 77.94 94 GLN A C 1
ATOM 786 O O . GLN A 1 94 ? -23.650 0.628 37.004 1.00 77.94 94 GLN A O 1
ATOM 791 N N . ALA A 1 95 ? -23.514 -0.214 34.927 1.00 77.12 95 ALA A N 1
ATOM 792 C CA . ALA A 1 95 ? -24.785 -0.925 35.008 1.00 77.12 95 ALA A CA 1
ATOM 793 C C . ALA A 1 95 ? -24.761 -2.005 36.103 1.00 77.12 95 ALA A C 1
ATOM 795 O O . ALA A 1 95 ? -25.736 -2.172 36.843 1.00 77.12 95 ALA A O 1
ATOM 796 N N . ASN A 1 96 ? -23.646 -2.724 36.244 1.00 82.00 96 ASN A N 1
ATOM 797 C CA . ASN A 1 96 ? -23.492 -3.773 37.244 1.00 82.00 96 ASN A CA 1
ATOM 798 C C . ASN A 1 96 ? -23.361 -3.212 38.670 1.00 82.00 96 ASN A C 1
ATOM 800 O O . ASN A 1 96 ? -23.900 -3.805 39.599 1.00 82.00 96 ASN A O 1
ATOM 804 N N . GLN A 1 97 ? -22.741 -2.043 38.854 1.00 79.19 97 GLN A N 1
ATOM 805 C CA . GLN A 1 97 ? -22.673 -1.354 40.151 1.00 79.19 97 GLN A CA 1
ATOM 806 C C . GLN A 1 97 ? -24.044 -0.849 40.639 1.00 79.19 97 GLN A C 1
ATOM 808 O O . GLN A 1 97 ? -24.307 -0.853 41.843 1.00 79.19 97 GLN A O 1
ATOM 813 N N . GLY A 1 98 ? -24.949 -0.466 39.729 1.00 75.50 98 GLY A N 1
ATOM 814 C CA . GLY A 1 98 ? -26.315 -0.036 40.073 1.00 75.50 98 GLY A CA 1
ATOM 815 C C . GLY A 1 98 ? -27.295 -1.184 40.372 1.00 75.50 98 GLY A C 1
ATOM 816 O O . GLY A 1 98 ? -28.224 -1.033 41.171 1.00 75.50 98 GLY A O 1
ATOM 817 N N . ARG A 1 99 ? -27.080 -2.370 39.783 1.00 72.25 99 ARG A N 1
ATOM 818 C CA . ARG A 1 99 ? -27.909 -3.576 39.999 1.00 72.25 99 ARG A CA 1
ATOM 819 C C . ARG A 1 99 ? -28.070 -4.031 41.460 1.00 72.25 99 ARG A C 1
ATOM 821 O O . ARG A 1 99 ? -29.204 -4.380 41.814 1.00 72.25 99 ARG A O 1
ATOM 828 N N . PRO A 1 100 ? -27.026 -4.080 42.313 1.00 78.00 100 PRO A N 1
ATOM 829 C CA . PRO A 1 100 ? -27.158 -4.554 43.688 1.00 78.00 100 PRO A CA 1
ATOM 830 C C . PRO A 1 100 ? -28.027 -3.628 44.538 1.00 78.00 100 PRO A C 1
ATOM 832 O O . PRO A 1 100 ? -28.827 -4.128 45.325 1.00 78.00 100 PRO A O 1
ATOM 835 N N . GLN A 1 101 ? -27.959 -2.308 44.337 1.00 75.50 101 GLN A N 1
ATOM 836 C CA . GLN A 1 101 ? -28.810 -1.357 45.062 1.00 75.50 101 GLN A CA 1
ATOM 837 C C . GLN A 1 101 ? -30.289 -1.551 44.707 1.00 75.50 101 GLN A C 1
ATOM 839 O O . GLN A 1 101 ? -31.135 -1.603 45.599 1.00 75.50 101 GLN A O 1
ATOM 844 N N . ALA A 1 102 ? -30.601 -1.765 43.424 1.00 71.56 102 ALA A N 1
ATO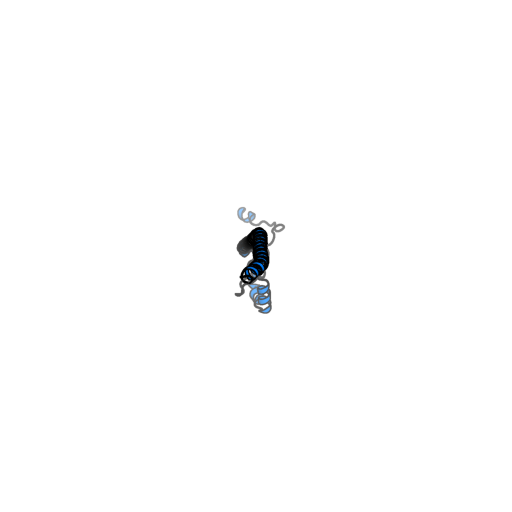M 845 C CA . ALA A 1 102 ? -31.960 -2.074 42.979 1.00 71.56 102 ALA A CA 1
ATOM 846 C C . ALA A 1 102 ? -32.471 -3.416 43.540 1.00 71.56 102 ALA A C 1
ATOM 848 O O . ALA A 1 102 ? -33.612 -3.505 43.994 1.00 71.56 102 ALA A O 1
ATOM 849 N N . HIS A 1 103 ? -31.625 -4.454 43.576 1.00 75.69 103 HIS A N 1
ATOM 850 C CA . HIS A 1 103 ? -31.977 -5.741 44.190 1.00 75.69 103 HIS A CA 1
ATOM 851 C C . HIS A 1 103 ? -32.221 -5.616 45.697 1.00 75.69 103 HIS A C 1
ATOM 853 O O . HIS A 1 103 ? -33.155 -6.222 46.227 1.00 75.69 103 HIS A O 1
ATOM 859 N N . GLN A 1 104 ? -31.399 -4.831 46.393 1.00 76.38 104 GLN A N 1
ATOM 860 C CA . GLN A 1 104 ? -31.507 -4.630 47.834 1.00 76.38 104 GLN A CA 1
ATOM 861 C C . GLN A 1 104 ? -32.738 -3.785 48.189 1.00 76.38 104 GLN A C 1
ATOM 863 O O . GLN A 1 104 ? -33.468 -4.145 49.111 1.00 76.38 104 GLN A O 1
ATOM 868 N N . ALA A 1 105 ? -33.037 -2.739 47.412 1.00 76.38 105 ALA A N 1
ATOM 869 C CA . ALA A 1 105 ? -34.265 -1.956 47.531 1.00 76.38 105 ALA A CA 1
ATOM 870 C C . ALA A 1 105 ? -35.515 -2.813 47.279 1.00 76.38 105 ALA A C 1
ATOM 872 O O . ALA A 1 105 ? -36.443 -2.790 48.083 1.00 76.38 105 ALA A O 1
ATOM 873 N N . ASN A 1 106 ? -35.508 -3.647 46.233 1.00 78.12 106 ASN A N 1
ATOM 874 C CA . ASN A 1 106 ? -36.618 -4.554 45.934 1.00 78.12 106 ASN A CA 1
ATOM 875 C C . ASN A 1 106 ? -36.844 -5.576 47.068 1.00 78.12 106 ASN A C 1
ATOM 877 O O . ASN A 1 106 ? -37.973 -5.752 47.525 1.00 78.12 106 ASN A O 1
ATOM 881 N N . ARG A 1 107 ? -35.774 -6.180 47.618 1.00 73.94 107 ARG A N 1
ATOM 882 C CA . ARG A 1 107 ? -35.881 -7.035 48.819 1.00 73.94 107 ARG A CA 1
ATOM 883 C C . ARG A 1 107 ? -36.477 -6.286 50.012 1.00 73.94 107 ARG A C 1
ATOM 885 O O . ARG A 1 107 ? -37.319 -6.845 50.709 1.00 73.94 107 ARG A O 1
ATOM 892 N N . ARG A 1 108 ? -36.062 -5.037 50.237 1.00 72.44 108 ARG A N 1
ATOM 893 C CA . ARG A 1 108 ? -36.522 -4.211 51.363 1.00 72.44 108 ARG A CA 1
ATOM 894 C C . ARG A 1 108 ? -38.001 -3.832 51.232 1.00 72.44 108 ARG A C 1
ATOM 896 O O . ARG A 1 108 ? -38.735 -3.950 52.206 1.00 72.44 108 ARG A O 1
ATOM 903 N N . CYS A 1 109 ? -38.461 -3.468 50.032 1.00 73.81 109 CYS A N 1
ATOM 904 C CA . CYS A 1 109 ? -39.880 -3.227 49.752 1.00 73.81 109 CYS A CA 1
ATOM 905 C C . CYS A 1 109 ? -40.723 -4.493 49.945 1.00 73.81 109 CYS A C 1
ATOM 907 O O . CYS A 1 109 ? -41.775 -4.433 50.574 1.00 73.81 109 CYS A O 1
ATOM 909 N N . ARG A 1 110 ? -40.254 -5.652 49.461 1.00 73.50 110 ARG A N 1
ATOM 910 C CA . ARG A 1 110 ? -40.952 -6.934 49.661 1.00 73.50 110 ARG A CA 1
ATOM 911 C C . ARG A 1 110 ? -41.085 -7.312 51.136 1.00 73.50 110 ARG A C 1
ATOM 913 O O . ARG A 1 110 ? -42.149 -7.778 51.528 1.00 73.50 110 ARG A O 1
ATOM 920 N N . ALA A 1 111 ? -40.036 -7.105 51.930 1.00 73.50 111 ALA A N 1
ATOM 921 C CA . ALA A 1 111 ? -40.074 -7.348 53.371 1.00 73.50 111 ALA A CA 1
ATOM 922 C C . ALA A 1 111 ? -41.102 -6.440 54.065 1.00 73.50 111 ALA A C 1
ATOM 924 O O . ALA A 1 111 ? -41.959 -6.940 54.782 1.00 73.50 111 ALA A O 1
ATOM 925 N N . GLY A 1 112 ? -41.111 -5.139 53.748 1.00 74.75 112 GLY A N 1
ATOM 926 C CA . GLY A 1 112 ? -42.096 -4.210 54.312 1.00 74.75 112 GLY A CA 1
ATOM 927 C C . GLY A 1 112 ? -43.547 -4.559 53.955 1.00 74.75 112 GLY A C 1
ATOM 928 O O . GLY A 1 112 ? -44.433 -4.419 54.791 1.00 74.75 112 GLY A O 1
ATOM 929 N N . VAL A 1 113 ? -43.807 -5.063 52.743 1.00 75.81 113 VAL A N 1
ATOM 930 C CA . VAL A 1 113 ? -45.151 -5.534 52.351 1.00 75.81 113 VAL A CA 1
ATOM 931 C C . VAL A 1 113 ? -45.564 -6.777 53.146 1.00 75.81 113 VAL A C 1
ATOM 933 O O . VAL A 1 113 ? -46.713 -6.873 53.571 1.00 75.81 113 VAL A O 1
ATOM 936 N N . LEU A 1 114 ? -44.640 -7.715 53.372 1.00 72.25 114 LEU A N 1
ATOM 937 C CA . LEU A 1 114 ? -44.881 -8.890 54.214 1.00 72.25 114 LEU A CA 1
ATOM 938 C C . LEU A 1 114 ? -45.184 -8.493 55.663 1.00 72.25 114 LEU A C 1
ATOM 940 O O . LEU A 1 114 ? -46.140 -9.011 56.232 1.00 72.25 114 LEU A O 1
ATOM 944 N N . ASP A 1 115 ? -44.441 -7.540 56.225 1.00 72.31 115 ASP A N 1
ATOM 945 C CA . ASP A 1 115 ? -44.655 -7.065 57.595 1.00 72.31 115 ASP A CA 1
ATOM 946 C C . ASP A 1 115 ? -46.036 -6.408 57.765 1.00 72.31 115 ASP A C 1
ATOM 948 O O . ASP A 1 115 ? -46.729 -6.665 58.750 1.00 72.31 115 ASP A O 1
ATOM 952 N N . VAL A 1 116 ? -46.481 -5.618 56.778 1.00 74.62 116 VAL A N 1
ATOM 953 C CA . VAL A 1 116 ? -47.826 -5.014 56.771 1.00 74.62 116 VAL A CA 1
ATOM 954 C C . VAL A 1 116 ? -48.914 -6.084 56.677 1.00 74.62 116 VAL A C 1
ATOM 956 O O . VAL A 1 116 ? -49.869 -6.049 57.450 1.00 74.62 116 VAL A O 1
ATOM 959 N N . LEU A 1 117 ? -48.758 -7.071 55.789 1.00 76.19 117 LEU A N 1
ATOM 960 C CA . LEU A 1 117 ? -49.724 -8.167 55.651 1.00 76.19 117 LEU A CA 1
ATOM 961 C C . LEU A 1 117 ? -49.822 -9.018 56.925 1.00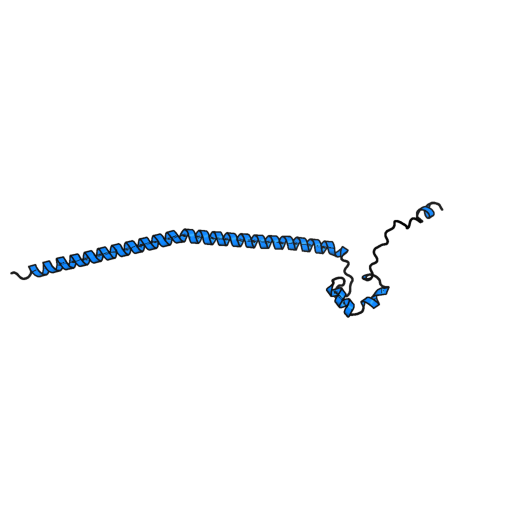 76.19 117 LEU A C 1
ATOM 963 O O . LEU A 1 1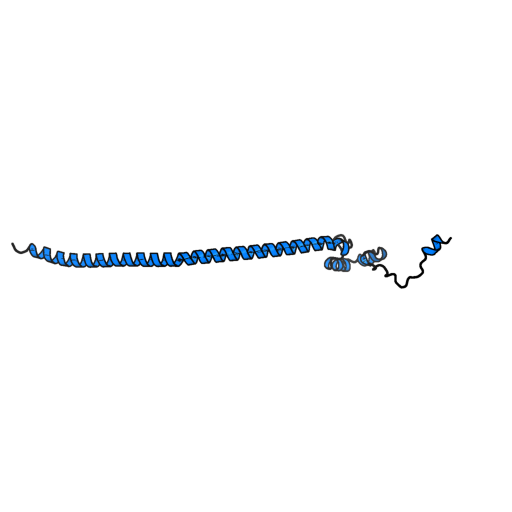17 ? -50.918 -9.420 57.314 1.00 76.19 117 LEU A O 1
ATOM 967 N N . VAL A 1 118 ? -48.697 -9.279 57.595 1.00 76.06 118 VAL A N 1
ATOM 968 C CA . VAL A 1 118 ? -48.664 -10.020 58.866 1.00 76.06 118 VAL A CA 1
ATOM 969 C C . VAL A 1 118 ? -49.334 -9.218 59.984 1.00 76.06 118 VAL A C 1
ATOM 971 O O . VAL A 1 118 ? -50.127 -9.779 60.745 1.00 76.06 118 VAL A O 1
ATOM 974 N N . ALA A 1 119 ? -49.073 -7.911 60.058 1.00 73.75 119 ALA A N 1
ATOM 975 C CA . ALA A 1 119 ? -49.713 -7.028 61.027 1.00 73.75 119 ALA A CA 1
ATOM 976 C C . ALA A 1 119 ? -51.234 -6.949 60.809 1.00 73.75 119 ALA A C 1
ATOM 978 O O . ALA A 1 119 ? -51.997 -7.072 61.769 1.00 73.75 119 ALA A O 1
ATOM 979 N N . ASP A 1 120 ? -51.690 -6.817 59.561 1.00 74.94 120 ASP A N 1
ATOM 980 C CA . ASP A 1 120 ? -53.117 -6.800 59.221 1.00 74.94 120 ASP A CA 1
ATOM 981 C C . ASP A 1 120 ? -53.802 -8.142 59.514 1.00 74.94 120 ASP A C 1
ATOM 983 O O . ASP A 1 120 ? -54.927 -8.163 60.022 1.00 74.94 120 ASP A O 1
ATOM 987 N N . PHE A 1 121 ? -53.118 -9.268 59.288 1.00 76.25 121 PHE A N 1
ATOM 988 C CA . PHE A 1 121 ? -53.631 -10.594 59.636 1.00 76.25 121 PHE A CA 1
ATOM 989 C C . PHE A 1 121 ? -53.794 -10.772 61.154 1.00 76.25 121 PHE A C 1
ATOM 991 O O . PHE A 1 121 ? -54.843 -11.226 61.620 1.00 76.25 121 PHE A O 1
ATOM 998 N N . GLN A 1 122 ? -52.809 -10.346 61.953 1.00 72.12 122 GLN A N 1
ATOM 999 C CA . GLN A 1 122 ? -52.931 -10.333 63.418 1.00 72.12 122 GLN A CA 1
ATOM 1000 C C . GLN A 1 122 ? -54.046 -9.394 63.901 1.00 72.12 122 GLN A C 1
ATOM 1002 O O . GLN A 1 122 ? -54.746 -9.707 64.870 1.00 72.12 122 GLN A O 1
ATOM 1007 N N . ARG A 1 123 ? -54.267 -8.269 63.211 1.00 69.44 123 ARG A N 1
ATOM 1008 C CA . ARG A 1 123 ? -55.351 -7.319 63.509 1.00 69.44 123 ARG A CA 1
ATOM 1009 C C . ARG A 1 123 ? -56.738 -7.883 63.200 1.00 69.44 123 ARG A C 1
ATOM 1011 O O . ARG A 1 123 ? -57.687 -7.621 63.938 1.00 69.44 123 ARG A O 1
ATOM 1018 N N . GLN A 1 124 ? -56.872 -8.668 62.131 1.00 69.69 124 GLN A N 1
ATOM 1019 C CA . GLN A 1 124 ? -58.110 -9.391 61.832 1.00 69.69 124 GLN A CA 1
ATOM 1020 C C . GLN A 1 124 ? -58.392 -10.481 62.873 1.00 69.69 124 GLN A C 1
ATOM 1022 O O . GLN A 1 124 ? -59.509 -10.548 63.376 1.00 69.69 124 GLN A O 1
ATOM 1027 N N . GLN A 1 125 ? -57.388 -11.270 63.265 1.00 67.31 125 GLN A N 1
ATOM 1028 C CA . GLN A 1 125 ? -57.520 -12.306 64.304 1.00 67.31 125 GLN A CA 1
ATOM 1029 C C . GLN A 1 125 ? -57.990 -11.727 65.650 1.00 67.31 125 GLN A C 1
ATOM 1031 O O . GLN A 1 125 ? -58.888 -12.269 66.295 1.00 67.31 125 GLN A O 1
ATOM 1036 N N . SER A 1 126 ? -57.444 -10.576 66.046 1.00 59.69 126 SER A N 1
ATOM 1037 C CA . SER A 1 126 ? -57.857 -9.883 67.272 1.00 59.69 126 SER A CA 1
ATOM 1038 C C . SER A 1 126 ? -59.251 -9.250 67.155 1.00 59.69 126 SER A C 1
ATOM 1040 O O . SER A 1 126 ? -60.022 -9.318 68.107 1.00 59.69 126 SER A O 1
ATOM 1042 N N . ARG A 1 127 ? -59.662 -8.734 65.985 1.00 58.66 127 ARG A N 1
ATOM 1043 C CA . ARG A 1 127 ? -61.059 -8.301 65.756 1.00 58.66 127 ARG A CA 1
ATOM 1044 C C . ARG A 1 127 ? -62.071 -9.447 65.827 1.00 58.66 127 ARG A C 1
ATOM 1046 O O . ARG A 1 127 ? -63.171 -9.232 66.328 1.00 58.66 127 ARG A O 1
ATOM 1053 N N . VAL A 1 128 ? -61.713 -10.643 65.363 1.00 58.66 128 VAL A N 1
ATOM 1054 C CA . VAL A 1 128 ? -62.587 -11.828 65.437 1.00 58.66 128 VAL A CA 1
ATOM 1055 C C . VAL A 1 128 ? -62.785 -12.283 66.890 1.00 58.66 128 VAL A C 1
ATOM 1057 O O . VAL A 1 128 ? -63.900 -12.641 67.262 1.00 58.66 128 VAL A O 1
ATOM 1060 N N . GLN A 1 129 ? -61.762 -12.181 67.749 1.00 54.50 129 GLN A N 1
ATOM 1061 C CA . GLN A 1 129 ? -61.910 -12.479 69.182 1.00 54.50 129 GLN A CA 1
ATOM 1062 C C . GLN A 1 129 ? -62.777 -11.448 69.921 1.00 54.50 129 GLN A C 1
ATOM 1064 O O . GLN A 1 129 ? -63.639 -11.835 70.707 1.00 54.50 129 GLN A O 1
ATOM 1069 N N . VAL A 1 130 ? -62.630 -10.150 69.634 1.00 54.25 130 VAL A N 1
ATOM 1070 C CA . VAL A 1 130 ? -63.431 -9.102 70.298 1.00 54.25 130 VAL A CA 1
ATOM 1071 C C . VAL A 1 130 ? -64.885 -9.100 69.799 1.00 54.25 130 VAL A C 1
ATOM 1073 O O . VAL A 1 130 ? -65.803 -8.899 70.588 1.00 54.25 130 VAL A O 1
ATOM 1076 N N . GLY A 1 131 ? -65.129 -9.414 68.521 1.00 50.53 131 GLY A N 1
ATOM 1077 C CA . GLY A 1 131 ? -66.483 -9.576 67.975 1.00 50.53 131 GLY A CA 1
ATOM 1078 C C . GLY A 1 131 ? -67.263 -10.751 68.579 1.00 50.53 131 GLY A C 1
ATOM 1079 O O . GLY A 1 131 ? -68.484 -10.678 68.670 1.00 50.53 131 GLY A O 1
ATOM 1080 N N . SER A 1 132 ? -66.576 -11.796 69.058 1.00 48.12 132 SER A N 1
ATOM 1081 C CA . SER A 1 132 ? -67.217 -12.893 69.800 1.00 48.12 132 SER A CA 1
ATOM 1082 C C . SER A 1 132 ? -67.666 -12.495 71.213 1.00 48.12 132 SER A C 1
ATOM 1084 O O . SER A 1 132 ? -68.582 -13.108 71.753 1.00 48.12 132 SER A O 1
ATOM 1086 N N . LEU A 1 133 ? -67.069 -11.443 71.788 1.00 47.41 133 LEU A N 1
ATOM 1087 C CA . LEU A 1 133 ? -67.394 -10.960 73.131 1.00 47.41 133 LEU A CA 1
ATOM 1088 C C . LEU A 1 133 ? -68.606 -10.012 73.131 1.00 47.41 133 LEU A C 1
ATOM 1090 O O . LEU A 1 133 ? -69.423 -10.065 74.038 1.00 47.41 133 LEU A O 1
ATOM 1094 N N . VAL A 1 134 ? -68.784 -9.198 72.083 1.00 49.41 134 VAL A N 1
ATOM 1095 C CA . VAL A 1 134 ? -69.881 -8.206 72.023 1.00 49.41 134 VAL A CA 1
ATOM 1096 C C . VAL A 1 134 ? -71.243 -8.840 71.691 1.00 49.41 134 VAL A C 1
ATOM 1098 O O . VAL A 1 134 ? -72.283 -8.293 72.047 1.00 49.41 134 VAL A O 1
ATOM 1101 N N . VAL A 1 135 ? -71.275 -10.022 71.061 1.00 49.47 135 VAL A N 1
ATOM 1102 C CA . VAL A 1 135 ? -72.538 -10.756 70.824 1.00 49.47 135 VAL A CA 1
ATOM 1103 C C . VAL A 1 135 ? -73.063 -11.413 72.113 1.00 49.47 135 VAL A C 1
ATOM 1105 O O . VAL A 1 135 ? -74.262 -11.655 72.225 1.00 49.47 135 VAL A O 1
ATOM 1108 N N . ALA A 1 136 ? -72.209 -11.640 73.117 1.00 48.38 136 ALA A N 1
ATOM 1109 C CA . ALA A 1 136 ? -72.619 -12.228 74.394 1.00 48.38 136 ALA A CA 1
ATOM 1110 C C . ALA A 1 136 ? -73.319 -11.227 75.341 1.00 48.38 136 ALA A C 1
ATOM 1112 O O . ALA A 1 136 ? -74.126 -11.647 76.166 1.00 48.38 136 ALA A O 1
ATOM 1113 N N . ASP A 1 137 ? -73.094 -9.918 75.180 1.00 45.62 137 ASP A N 1
ATOM 1114 C CA . ASP A 1 137 ? -73.618 -8.880 76.089 1.00 45.62 137 ASP A CA 1
ATOM 1115 C C . ASP A 1 137 ? -75.041 -8.382 75.750 1.00 45.62 137 ASP A C 1
ATOM 1117 O O . ASP A 1 137 ? -75.568 -7.498 76.422 1.00 45.62 137 ASP A O 1
ATOM 1121 N N . THR A 1 138 ? -75.708 -8.943 74.732 1.00 50.41 138 THR A N 1
ATOM 1122 C CA . THR A 1 138 ? -77.077 -8.532 74.328 1.00 50.41 138 THR A CA 1
ATOM 1123 C C . THR A 1 138 ? -78.170 -9.565 74.625 1.00 50.41 138 THR A C 1
ATOM 1125 O O . THR A 1 138 ? -79.322 -9.356 74.255 1.00 50.41 138 THR A O 1
ATOM 1128 N N . LEU A 1 139 ? -77.843 -10.663 75.315 1.00 46.38 139 LEU A N 1
ATOM 1129 C CA . LEU A 1 139 ? -78.753 -11.802 75.529 1.00 46.38 139 LEU A CA 1
ATOM 1130 C C . LEU A 1 139 ? -79.075 -12.109 77.001 1.00 46.38 139 LEU A C 1
ATOM 1132 O O . LEU A 1 139 ? -79.608 -13.174 77.301 1.00 46.38 139 LEU A O 1
ATOM 1136 N N . PHE A 1 140 ? -78.801 -11.174 77.912 1.00 44.66 140 PHE A N 1
ATOM 1137 C CA . PHE A 1 140 ? -79.242 -11.264 79.306 1.00 44.66 140 PHE A CA 1
ATOM 1138 C C . PHE A 1 140 ? -79.823 -9.915 79.760 1.00 44.66 140 PHE A C 1
ATOM 1140 O O . PHE A 1 140 ? -79.136 -9.086 80.353 1.00 44.66 140 PHE A O 1
ATOM 1147 N N . GLN A 1 141 ? -81.093 -9.684 79.420 1.00 43.88 141 GLN A N 1
ATOM 1148 C CA . GLN A 1 141 ? -81.953 -8.658 80.012 1.00 43.88 141 GLN A CA 1
ATOM 1149 C C . GLN A 1 141 ? -83.241 -9.326 80.486 1.00 43.88 141 GLN A C 1
ATOM 1151 O O . GLN A 1 141 ? -83.737 -10.203 79.740 1.00 43.88 141 GLN A O 1
#